Protein AF-A0A067CRT4-F1 (afdb_monomer_lite)

Sequence (60 aa):
MHVAAWLLLTALASFTYGEECVLRQNQGNTIDMLQRQLRSKSALDIRRKCIELGLNCGGA

pLDDT: mean 83.32, std 18.05, range [43.28, 96.25]

Radius of gyration: 14.68 Å; chains: 1; bounding box: 19×38×44 Å

Organism: Saprolegnia parasitica (strain CBS 223.65) (NCBI:txid695850)

Structure (mmCIF, N/CA/C/O backbone):
data_AF-A0A067CRT4-F1
#
_entry.id   AF-A0A067CRT4-F1
#
loop_
_atom_site.group_PDB
_atom_site.id
_atom_site.type_symbol
_atom_site.label_atom_id
_atom_site.label_alt_id
_atom_site.label_comp_id
_atom_site.label_asym_id
_atom_site.label_entity_id
_atom_site.label_seq_id
_atom_site.pdbx_PDB_ins_code
_atom_site.Cartn_x
_atom_site.Cartn_y
_atom_site.Cartn_z
_atom_site.occupancy
_atom_site.B_iso_or_equiv
_atom_site.auth_seq_id
_atom_site.auth_comp_id
_atom_site.auth_asym_id
_atom_site.auth_atom_id
_atom_site.pdbx_PDB_model_num
ATOM 1 N N . MET A 1 1 ? 2.831 -30.953 -30.326 1.00 43.28 1 MET A N 1
ATOM 2 C CA . MET A 1 1 ? 2.454 -30.845 -28.903 1.00 43.28 1 MET A CA 1
ATOM 3 C C . MET A 1 1 ? 2.896 -29.467 -28.426 1.00 43.28 1 MET A C 1
ATOM 5 O O . MET A 1 1 ? 4.077 -29.293 -28.182 1.00 43.28 1 MET A O 1
ATOM 9 N N . HIS A 1 2 ? 2.010 -28.466 -28.420 1.00 44.69 2 HIS A N 1
ATOM 10 C CA . HIS A 1 2 ? 2.343 -27.101 -27.983 1.00 44.69 2 HIS A CA 1
ATOM 11 C C . HIS A 1 2 ? 1.554 -26.792 -26.716 1.00 44.69 2 HIS A C 1
ATOM 13 O O . HIS A 1 2 ? 0.472 -26.214 -26.750 1.00 44.69 2 HIS A O 1
ATOM 19 N N . VAL A 1 3 ? 2.089 -27.269 -25.596 1.00 55.56 3 VAL A N 1
ATOM 20 C CA . VAL A 1 3 ? 1.616 -26.916 -24.263 1.00 55.56 3 VAL A CA 1
ATOM 21 C C . VAL A 1 3 ? 2.368 -25.650 -23.863 1.00 55.56 3 VAL A C 1
ATOM 23 O O . VAL A 1 3 ? 3.502 -25.717 -23.412 1.00 55.56 3 VAL A O 1
ATOM 26 N N . ALA A 1 4 ? 1.760 -24.490 -24.083 1.00 49.69 4 ALA A N 1
ATOM 27 C CA . ALA A 1 4 ? 2.170 -23.241 -23.440 1.00 49.69 4 ALA A CA 1
ATOM 28 C C . ALA A 1 4 ? 0.926 -22.542 -22.881 1.00 49.69 4 ALA A C 1
ATOM 30 O O . ALA A 1 4 ? 0.670 -21.363 -23.095 1.00 49.69 4 ALA A O 1
ATOM 31 N N . ALA A 1 5 ? 0.109 -23.333 -22.191 1.00 56.78 5 ALA A N 1
ATOM 32 C CA . ALA A 1 5 ? -0.764 -22.814 -21.164 1.00 56.78 5 ALA A CA 1
ATOM 33 C C . ALA A 1 5 ? 0.105 -22.509 -19.928 1.00 56.78 5 ALA A C 1
ATOM 35 O O . ALA A 1 5 ? 1.063 -23.233 -19.663 1.00 56.78 5 ALA A O 1
ATOM 36 N N . TRP A 1 6 ? -0.287 -21.488 -19.163 1.00 52.03 6 TRP A N 1
ATOM 37 C CA . TRP A 1 6 ? 0.197 -21.181 -17.809 1.00 52.03 6 TRP A CA 1
ATOM 38 C C . TRP A 1 6 ? 1.505 -20.392 -17.682 1.00 52.03 6 TRP A C 1
AT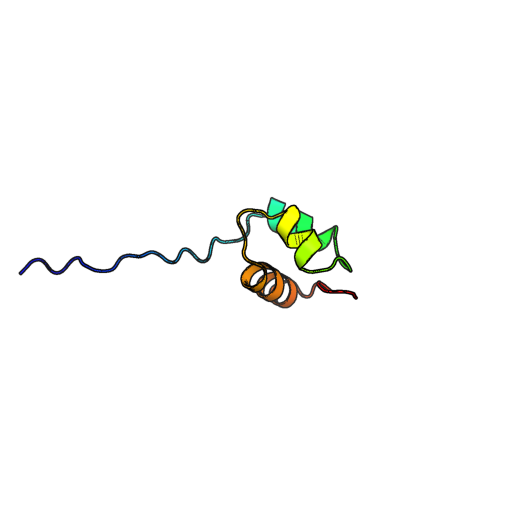OM 40 O O . TRP A 1 6 ? 2.448 -20.820 -17.031 1.00 52.03 6 TRP A O 1
ATOM 50 N N . LEU A 1 7 ? 1.495 -19.148 -18.153 1.00 48.25 7 LEU A N 1
ATOM 51 C CA . LEU A 1 7 ? 2.174 -18.073 -17.424 1.00 48.25 7 LEU A CA 1
ATOM 52 C C . LEU A 1 7 ? 1.165 -16.952 -17.149 1.00 48.25 7 LEU A C 1
ATOM 54 O O . LEU A 1 7 ? 1.339 -15.800 -17.532 1.00 48.25 7 LEU A O 1
ATOM 58 N N . LEU A 1 8 ? 0.090 -17.316 -16.438 1.00 47.94 8 LEU A N 1
ATOM 59 C CA . LEU A 1 8 ? -0.531 -16.411 -15.475 1.00 47.94 8 LEU A CA 1
ATOM 60 C C . LEU A 1 8 ? 0.561 -16.090 -14.449 1.00 47.94 8 LEU A C 1
ATOM 62 O O . LEU A 1 8 ? 0.657 -16.731 -13.405 1.00 47.94 8 LEU A O 1
ATOM 66 N N . LEU A 1 9 ? 1.438 -15.140 -14.786 1.00 49.81 9 LEU A N 1
ATOM 67 C CA . LEU A 1 9 ? 2.235 -14.437 -13.801 1.00 49.81 9 LEU A CA 1
ATOM 68 C C . LEU A 1 9 ? 1.218 -13.752 -12.891 1.00 49.81 9 LEU A C 1
ATOM 70 O O . LEU A 1 9 ? 0.801 -12.619 -13.126 1.00 49.81 9 LEU A O 1
ATOM 74 N N . THR A 1 10 ? 0.827 -14.437 -11.822 1.00 49.88 10 THR A N 1
ATOM 75 C CA . THR A 1 10 ? 0.578 -13.778 -10.549 1.00 49.88 10 THR A CA 1
ATOM 76 C C . THR A 1 10 ? 1.882 -13.080 -10.200 1.00 49.88 10 THR A C 1
ATOM 78 O O . THR A 1 10 ? 2.714 -13.607 -9.461 1.00 49.88 10 THR A O 1
ATOM 81 N N . ALA A 1 11 ? 2.116 -11.925 -10.820 1.00 51.09 11 ALA A N 1
ATOM 82 C CA . ALA A 1 11 ? 3.071 -10.973 -10.329 1.00 51.09 11 ALA A CA 1
ATOM 83 C C . ALA A 1 11 ? 2.601 -10.699 -8.903 1.00 51.09 11 ALA A C 1
ATOM 85 O O . ALA A 1 11 ? 1.625 -9.981 -8.694 1.00 51.09 11 ALA A O 1
ATOM 86 N N . LEU A 1 12 ? 3.263 -11.310 -7.915 1.00 54.50 12 LEU A N 1
ATOM 87 C CA . LEU A 1 12 ? 3.453 -10.621 -6.653 1.00 54.50 12 LEU A CA 1
ATOM 88 C C . LEU A 1 12 ? 4.009 -9.274 -7.091 1.00 54.50 12 LEU A C 1
ATOM 90 O O . LEU A 1 12 ? 5.158 -9.204 -7.521 1.00 54.50 12 LEU A O 1
ATOM 94 N N . ALA A 1 13 ? 3.152 -8.258 -7.167 1.00 66.50 13 ALA A N 1
ATOM 95 C CA . ALA A 1 13 ? 3.558 -6.960 -7.646 1.00 66.50 13 ALA A CA 1
ATOM 96 C C . ALA A 1 13 ? 4.566 -6.462 -6.619 1.00 66.50 13 ALA A C 1
ATOM 98 O O . ALA A 1 13 ? 4.173 -5.996 -5.546 1.00 66.50 13 ALA A O 1
ATOM 99 N N . SER A 1 14 ? 5.853 -6.628 -6.918 1.00 84.88 14 SER A N 1
ATOM 100 C CA . SER A 1 14 ? 6.937 -6.254 -6.025 1.00 84.88 14 SER A CA 1
ATOM 101 C C . SER 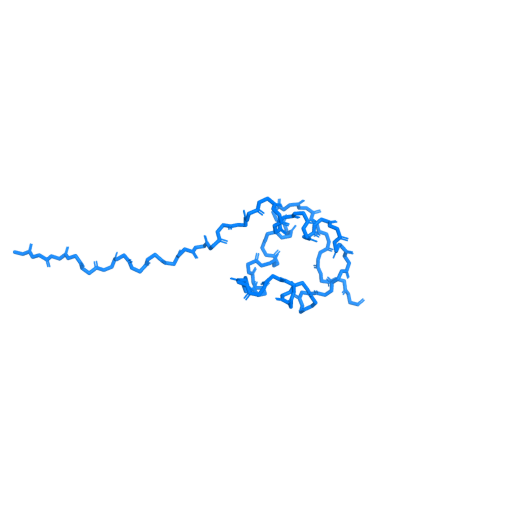A 1 14 ? 6.741 -4.804 -5.610 1.00 84.88 14 SER A C 1
ATOM 103 O O . SER A 1 14 ? 6.324 -3.964 -6.413 1.00 84.88 14 SER A O 1
ATOM 105 N N . PHE A 1 15 ? 6.952 -4.523 -4.330 1.00 93.56 15 PHE A N 1
ATOM 106 C CA . PHE A 1 15 ? 6.893 -3.152 -3.853 1.00 93.56 15 PHE A CA 1
ATOM 107 C C . PHE A 1 15 ? 8.057 -2.380 -4.464 1.00 93.56 15 PHE A C 1
ATOM 109 O O . PHE A 1 15 ? 9.202 -2.830 -4.432 1.00 93.56 15 PHE A O 1
ATOM 116 N N . THR A 1 16 ? 7.756 -1.230 -5.049 1.00 95.00 16 THR A N 1
ATOM 117 C CA . THR A 1 16 ? 8.788 -0.269 -5.434 1.00 95.00 16 THR A CA 1
ATOM 118 C C . THR A 1 16 ? 9.352 0.400 -4.185 1.00 95.00 16 THR A C 1
ATOM 120 O O . THR A 1 16 ? 8.691 0.465 -3.148 1.00 95.00 16 THR A O 1
ATOM 123 N N . TYR A 1 17 ? 10.547 0.980 -4.299 1.00 94.38 17 TYR A N 1
ATOM 124 C CA . TYR A 1 17 ? 11.145 1.743 -3.203 1.00 94.38 17 TYR A CA 1
ATOM 125 C C . TYR A 1 17 ? 10.215 2.854 -2.681 1.00 94.38 17 TYR A C 1
ATOM 127 O O . TYR A 1 17 ? 10.066 3.024 -1.475 1.00 94.38 17 TYR A O 1
ATOM 135 N N . GLY A 1 18 ? 9.522 3.566 -3.578 1.00 96.25 18 GLY A N 1
ATOM 136 C CA . GLY A 1 18 ? 8.562 4.602 -3.192 1.00 96.25 18 GLY A CA 1
ATOM 137 C C . GLY A 1 18 ? 7.375 4.050 -2.398 1.00 96.25 18 GLY A C 1
ATOM 138 O O . GLY A 1 18 ? 6.980 4.636 -1.393 1.00 96.25 18 GLY A O 1
ATOM 139 N N . GLU A 1 19 ? 6.843 2.892 -2.792 1.00 95.88 19 GLU A N 1
ATOM 140 C CA . GLU A 1 19 ? 5.766 2.221 -2.053 1.00 95.88 19 GLU A CA 1
ATOM 141 C C . GLU A 1 19 ? 6.242 1.750 -0.669 1.00 95.88 19 GLU A C 1
ATOM 143 O O . GLU A 1 19 ? 5.519 1.897 0.315 1.00 95.88 19 GLU A O 1
ATOM 148 N N . GLU A 1 20 ? 7.477 1.254 -0.548 1.00 95.94 20 GLU A N 1
ATOM 149 C CA . GLU A 1 20 ? 8.070 0.933 0.758 1.00 95.94 20 GLU A CA 1
ATOM 150 C C . GLU A 1 20 ? 8.265 2.186 1.625 1.00 95.94 20 GLU A C 1
ATOM 152 O O . GLU A 1 20 ? 7.998 2.154 2.828 1.00 95.94 20 GLU A O 1
ATOM 157 N N . CYS A 1 21 ? 8.678 3.312 1.036 1.00 96.25 21 CYS A N 1
ATOM 158 C CA . CYS A 1 21 ? 8.759 4.596 1.733 1.00 96.25 21 CYS A CA 1
ATOM 159 C C . CYS A 1 21 ? 7.395 5.048 2.261 1.00 96.25 21 CYS A C 1
ATOM 161 O O . CYS A 1 21 ? 7.335 5.592 3.365 1.00 96.25 21 CYS A O 1
ATOM 163 N N . VAL A 1 22 ? 6.311 4.814 1.516 1.00 95.56 22 VAL A N 1
ATOM 164 C CA . VAL A 1 22 ? 4.945 5.091 1.982 1.00 95.56 22 VAL A CA 1
ATOM 165 C C . VAL A 1 22 ? 4.631 4.260 3.225 1.00 95.56 22 VAL A C 1
ATOM 167 O O . VAL A 1 22 ? 4.186 4.827 4.222 1.00 95.56 22 VAL A O 1
ATOM 170 N N . LEU A 1 23 ? 4.928 2.956 3.219 1.00 95.44 23 LEU A N 1
ATOM 171 C CA . LEU A 1 23 ? 4.715 2.094 4.390 1.00 95.44 23 LEU A CA 1
ATOM 172 C C . LEU A 1 23 ? 5.503 2.581 5.616 1.00 95.44 23 LEU A C 1
ATOM 174 O O . LEU A 1 23 ? 4.959 2.643 6.716 1.00 95.44 23 LEU A O 1
ATOM 178 N N . ARG A 1 24 ? 6.771 2.971 5.432 1.00 95.50 24 ARG A N 1
ATOM 179 C CA . ARG A 1 24 ? 7.643 3.445 6.525 1.00 95.50 24 ARG A CA 1
ATOM 180 C C . ARG A 1 24 ? 7.166 4.757 7.146 1.00 95.50 24 ARG A C 1
ATOM 182 O O . ARG A 1 24 ? 7.285 4.921 8.358 1.00 95.50 24 ARG A O 1
ATOM 189 N N . GLN A 1 25 ? 6.645 5.671 6.328 1.00 95.62 25 GLN A N 1
ATOM 190 C CA . GLN A 1 25 ? 6.153 6.983 6.767 1.00 95.62 25 GLN A CA 1
ATOM 191 C C . GLN A 1 25 ? 4.773 6.918 7.429 1.00 95.62 25 GLN A C 1
ATOM 193 O O . GLN A 1 25 ? 4.424 7.806 8.196 1.00 95.62 25 GLN A O 1
ATOM 198 N N . ASN A 1 26 ? 3.997 5.872 7.146 1.00 93.81 26 ASN A N 1
ATOM 199 C CA . ASN A 1 26 ? 2.616 5.721 7.604 1.00 93.81 26 ASN A CA 1
ATOM 200 C C . ASN A 1 26 ? 2.469 4.583 8.631 1.00 93.81 26 ASN A C 1
ATOM 202 O O . ASN A 1 26 ? 1.446 3.896 8.666 1.00 93.81 26 ASN A O 1
ATOM 206 N N . GLN A 1 27 ? 3.491 4.352 9.456 1.00 90.94 27 GLN A N 1
ATOM 207 C CA . GLN A 1 27 ? 3.394 3.393 10.558 1.00 90.94 27 GLN A CA 1
ATOM 208 C C . GLN A 1 27 ? 2.277 3.804 11.523 1.00 90.94 27 GLN A C 1
ATOM 210 O O . GLN A 1 27 ? 2.097 4.982 11.816 1.00 90.94 27 GLN A O 1
ATOM 215 N N . GLY A 1 28 ? 1.511 2.825 11.997 1.00 88.69 28 GLY A N 1
ATOM 216 C CA . GLY A 1 28 ? 0.319 3.046 12.815 1.00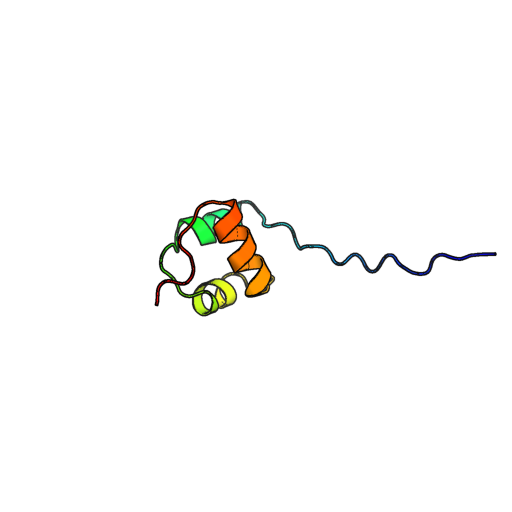 88.69 28 GLY A CA 1
ATOM 217 C C . GLY A 1 28 ? -0.972 3.240 12.018 1.00 88.69 28 GLY A C 1
ATOM 218 O O . GLY A 1 28 ? -2.040 3.047 12.586 1.00 88.69 28 GLY A O 1
ATOM 219 N N . ASN A 1 29 ? -0.918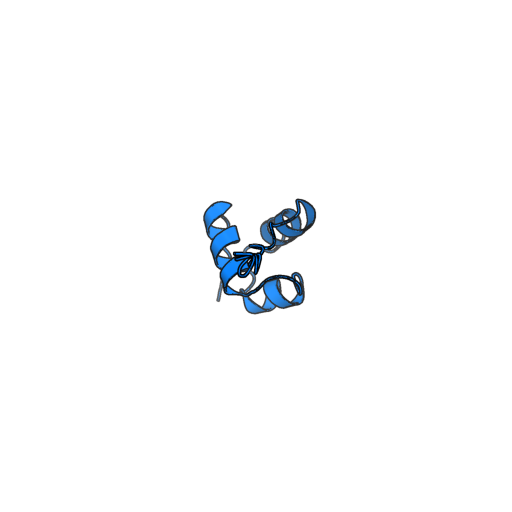 3.515 10.708 1.00 93.75 29 ASN A N 1
ATOM 220 C CA . ASN A 1 29 ? -2.135 3.553 9.895 1.00 93.75 29 ASN A CA 1
ATOM 221 C C . ASN A 1 29 ? -2.777 2.165 9.782 1.00 93.75 29 ASN A C 1
ATOM 223 O O . ASN A 1 29 ? -2.097 1.131 9.715 1.00 93.75 29 ASN A O 1
ATOM 227 N N . THR A 1 30 ? -4.106 2.152 9.673 1.00 95.00 30 THR A N 1
ATOM 228 C CA . THR A 1 30 ? -4.852 0.936 9.343 1.00 95.00 30 THR A CA 1
ATOM 229 C C . THR A 1 30 ? -4.473 0.433 7.946 1.00 95.00 30 THR A C 1
ATOM 231 O O . THR A 1 30 ? -4.068 1.196 7.063 1.00 95.00 30 THR A O 1
ATOM 234 N N . ILE A 1 31 ? -4.646 -0.870 7.708 1.00 94.38 31 ILE A N 1
ATOM 235 C CA . ILE A 1 31 ? -4.380 -1.469 6.390 1.00 94.38 31 ILE A CA 1
ATOM 236 C C . ILE A 1 31 ? -5.249 -0.832 5.295 1.00 94.38 31 ILE A C 1
ATOM 238 O O . ILE A 1 31 ? -4.769 -0.615 4.187 1.00 94.38 31 ILE A O 1
ATOM 242 N N . ASP A 1 32 ? -6.492 -0.469 5.611 1.00 93.94 32 ASP A N 1
ATOM 243 C CA . ASP A 1 32 ? -7.405 0.198 4.677 1.00 93.94 32 ASP A CA 1
ATOM 244 C C . ASP A 1 32 ? -6.908 1.600 4.266 1.00 93.94 32 ASP A C 1
ATOM 246 O O . ASP A 1 32 ? -6.939 1.972 3.090 1.00 93.94 32 ASP A O 1
ATOM 250 N N . MET A 1 33 ? -6.367 2.376 5.213 1.00 95.19 33 MET A N 1
ATOM 251 C CA . MET A 1 33 ? -5.735 3.666 4.909 1.00 95.19 33 MET A CA 1
ATOM 252 C C . MET A 1 33 ? -4.517 3.499 3.996 1.00 95.19 33 MET A C 1
ATOM 254 O O . MET A 1 33 ? -4.365 4.254 3.035 1.00 95.19 33 MET A O 1
ATOM 258 N N . LEU A 1 34 ? -3.675 2.494 4.255 1.00 94.94 34 LEU A N 1
ATOM 259 C CA . LEU A 1 34 ? -2.513 2.193 3.414 1.00 94.94 34 LEU A CA 1
ATOM 260 C C . LEU A 1 34 ? -2.930 1.734 2.012 1.00 94.94 34 LEU A C 1
ATOM 262 O O .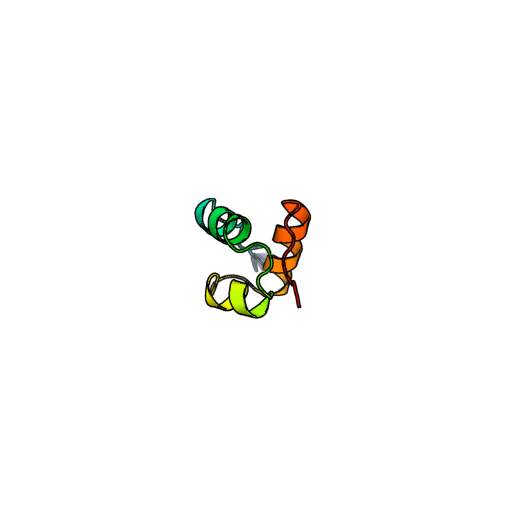 LEU A 1 34 ? -2.327 2.153 1.027 1.00 94.94 34 LEU A O 1
ATOM 266 N N . GLN A 1 35 ? -3.994 0.940 1.896 1.00 95.06 35 GLN A N 1
ATOM 267 C CA . GLN A 1 35 ? -4.500 0.457 0.610 1.00 95.06 35 GLN A CA 1
ATOM 268 C C . GLN A 1 35 ? -5.050 1.586 -0.270 1.00 95.06 35 GLN A C 1
ATOM 270 O O . GLN A 1 35 ? -4.883 1.566 -1.489 1.00 95.06 35 GLN A O 1
ATOM 275 N N . ARG A 1 36 ? -5.643 2.626 0.331 1.00 94.88 36 ARG A N 1
ATOM 276 C CA . ARG A 1 36 ? -6.078 3.827 -0.403 1.00 94.88 36 ARG A CA 1
ATOM 277 C C . ARG A 1 36 ? -4.915 4.617 -1.011 1.00 94.88 36 ARG A C 1
ATOM 279 O O . ARG A 1 36 ? -5.104 5.245 -2.057 1.00 94.88 36 ARG A O 1
ATOM 286 N N . GLN A 1 37 ? -3.735 4.569 -0.387 1.00 94.44 37 GLN A N 1
ATOM 287 C CA . GLN A 1 37 ? -2.503 5.176 -0.906 1.00 94.44 37 GLN A CA 1
ATOM 288 C C . GLN A 1 37 ? -1.814 4.262 -1.931 1.00 94.44 37 GLN A C 1
ATOM 290 O O . GLN A 1 37 ? -1.362 4.717 -2.977 1.00 94.44 37 GLN A O 1
ATOM 295 N N . LEU A 1 38 ? -1.795 2.957 -1.663 1.00 94.50 38 LEU A N 1
ATOM 296 C CA . LEU A 1 38 ? -1.148 1.927 -2.471 1.00 94.50 38 LEU A CA 1
ATOM 297 C C . LEU A 1 38 ? -2.182 1.170 -3.310 1.00 94.50 38 LEU A C 1
ATOM 299 O O . LEU A 1 38 ? -2.362 -0.036 -3.161 1.00 94.50 38 LEU A O 1
ATOM 303 N N . ARG A 1 39 ? -2.877 1.889 -4.200 1.00 91.00 39 ARG A N 1
ATOM 304 C CA . ARG A 1 39 ? -4.050 1.370 -4.938 1.00 91.00 39 ARG A CA 1
ATOM 305 C C . ARG A 1 39 ? -3.770 0.131 -5.795 1.00 91.00 39 ARG A C 1
ATOM 307 O O . ARG A 1 39 ? -4.697 -0.593 -6.138 1.00 91.00 39 ARG A O 1
ATOM 314 N N . SER A 1 40 ? -2.509 -0.094 -6.156 1.00 91.81 40 SER A N 1
ATOM 315 C CA . SER A 1 40 ? -2.034 -1.254 -6.915 1.00 91.81 40 SER A CA 1
ATOM 316 C C . SER A 1 40 ? -1.817 -2.505 -6.053 1.00 91.81 40 SER A C 1
ATOM 318 O O . SER A 1 40 ? -1.549 -3.573 -6.603 1.00 91.81 40 SER A O 1
ATOM 320 N N . LYS A 1 41 ? -1.889 -2.397 -4.718 1.00 93.62 41 LYS A N 1
ATOM 321 C CA . LYS A 1 41 ? -1.587 -3.479 -3.775 1.00 93.62 41 LYS A CA 1
ATOM 322 C C . LYS A 1 41 ? -2.838 -3.940 -3.045 1.00 93.62 41 LYS A C 1
ATOM 324 O O . LYS A 1 41 ? -3.696 -3.146 -2.659 1.00 93.62 41 LYS A O 1
ATOM 329 N N . SER A 1 42 ? -2.925 -5.245 -2.807 1.00 93.81 42 SER A N 1
ATOM 330 C CA . SER A 1 42 ? -3.973 -5.795 -1.954 1.00 93.81 42 SER A CA 1
ATOM 331 C C . SER A 1 42 ? -3.668 -5.532 -0.475 1.00 93.81 42 SER A C 1
ATOM 333 O O . SER A 1 42 ? -2.508 -5.415 -0.073 1.00 93.81 42 SER A O 1
ATOM 335 N N . ALA A 1 43 ? -4.705 -5.509 0.365 1.00 93.38 43 ALA A N 1
ATOM 336 C CA . ALA A 1 43 ? -4.549 -5.469 1.822 1.00 93.38 43 ALA A CA 1
ATOM 337 C C . ALA A 1 43 ? -3.623 -6.583 2.352 1.00 93.38 43 ALA A C 1
ATOM 339 O O . ALA A 1 43 ? -2.857 -6.368 3.293 1.00 93.38 43 ALA A O 1
ATOM 340 N N . LEU A 1 44 ? -3.679 -7.771 1.736 1.00 93.56 44 LEU A N 1
ATOM 341 C CA . LEU A 1 44 ? -2.848 -8.914 2.104 1.00 93.56 44 LEU A CA 1
ATOM 342 C C . LEU A 1 44 ? -1.375 -8.660 1.772 1.00 93.56 44 LEU A C 1
ATOM 344 O O . LEU A 1 44 ? -0.517 -8.902 2.622 1.00 93.56 44 LEU A O 1
ATOM 348 N N . ASP A 1 45 ? -1.085 -8.135 0.581 1.00 94.31 45 ASP A N 1
ATOM 349 C CA . ASP A 1 45 ? 0.285 -7.818 0.162 1.00 94.31 45 ASP A CA 1
ATOM 350 C C . ASP A 1 45 ? 0.888 -6.711 1.026 1.00 94.31 45 ASP A C 1
ATOM 352 O O . ASP A 1 45 ? 2.036 -6.820 1.453 1.00 94.31 45 ASP A O 1
ATOM 356 N N . ILE A 1 46 ? 0.098 -5.684 1.355 1.00 94.50 46 ILE A N 1
ATOM 357 C CA . ILE A 1 46 ? 0.496 -4.606 2.271 1.00 94.50 46 ILE A CA 1
ATOM 358 C C . ILE A 1 46 ? 0.840 -5.175 3.646 1.00 94.50 46 ILE A C 1
ATOM 360 O O . ILE A 1 46 ? 1.916 -4.897 4.172 1.00 94.50 46 ILE A O 1
ATOM 364 N N . ARG A 1 47 ? -0.030 -6.016 4.220 1.00 93.94 47 ARG A N 1
ATOM 365 C CA . ARG A 1 47 ? 0.224 -6.636 5.528 1.00 93.94 47 ARG A CA 1
ATOM 366 C C . ARG A 1 47 ? 1.481 -7.504 5.503 1.00 93.94 47 ARG A C 1
ATOM 368 O O . ARG A 1 47 ? 2.307 -7.389 6.405 1.00 93.94 47 ARG A O 1
ATOM 375 N N . ARG A 1 48 ? 1.648 -8.342 4.473 1.00 94.25 48 ARG A N 1
ATOM 376 C CA . ARG A 1 48 ? 2.844 -9.180 4.306 1.00 94.25 48 ARG A CA 1
ATOM 377 C C . ARG A 1 48 ? 4.103 -8.321 4.234 1.00 94.25 48 ARG A C 1
ATOM 379 O O . ARG A 1 48 ? 5.060 -8.603 4.948 1.00 94.25 48 ARG A O 1
ATOM 386 N N . LYS A 1 49 ? 4.087 -7.263 3.421 1.00 94.75 49 LYS A N 1
ATOM 387 C CA . LYS A 1 49 ? 5.250 -6.393 3.250 1.00 94.75 49 LYS A CA 1
ATOM 388 C C . LYS A 1 49 ? 5.583 -5.615 4.520 1.00 94.75 49 LYS A C 1
ATOM 390 O O . LYS A 1 49 ? 6.754 -5.473 4.847 1.00 94.75 49 LYS A O 1
ATOM 395 N N . CYS A 1 50 ? 4.586 -5.164 5.277 1.00 94.44 50 CYS A N 1
ATOM 396 C CA . CYS A 1 50 ? 4.832 -4.536 6.573 1.00 94.44 50 CYS A CA 1
ATOM 397 C C . CYS A 1 50 ? 5.540 -5.480 7.554 1.00 94.44 50 CYS A C 1
ATOM 399 O O . CYS A 1 50 ? 6.492 -5.058 8.199 1.00 94.44 50 CYS A O 1
ATOM 401 N N . ILE A 1 51 ? 5.141 -6.757 7.614 1.00 93.81 51 ILE A N 1
ATOM 402 C CA . ILE A 1 51 ? 5.821 -7.771 8.440 1.00 93.81 51 ILE A CA 1
ATOM 403 C C . ILE A 1 51 ? 7.263 -7.983 7.964 1.00 93.81 51 ILE A C 1
ATOM 405 O O . ILE A 1 51 ? 8.181 -7.967 8.778 1.00 93.81 51 ILE A O 1
ATOM 409 N N . GLU A 1 52 ? 7.471 -8.130 6.652 1.00 95.00 52 GLU A N 1
ATOM 410 C CA . GLU A 1 52 ? 8.800 -8.296 6.042 1.00 95.00 52 GLU A CA 1
ATOM 411 C C . GLU A 1 52 ? 9.745 -7.130 6.375 1.00 95.00 52 GLU A C 1
ATOM 413 O O . GLU A 1 52 ? 10.927 -7.339 6.637 1.00 95.00 52 GLU A O 1
ATOM 418 N N . LEU A 1 53 ? 9.220 -5.903 6.405 1.00 93.81 53 LEU A N 1
ATOM 419 C CA . LEU A 1 53 ? 9.977 -4.690 6.716 1.00 93.81 53 LEU A CA 1
ATOM 420 C C . LEU A 1 53 ? 10.073 -4.382 8.223 1.00 93.81 53 LEU A C 1
ATOM 422 O O . LEU A 1 53 ? 10.696 -3.383 8.586 1.00 93.81 53 LEU A O 1
ATOM 426 N N . GLY A 1 54 ? 9.454 -5.191 9.091 1.00 95.19 54 GLY A N 1
ATOM 427 C CA . GLY A 1 54 ? 9.408 -4.958 10.540 1.00 95.19 54 GLY A CA 1
ATOM 428 C C . GLY A 1 54 ? 8.598 -3.722 10.951 1.00 95.19 54 GLY A C 1
ATOM 429 O O . GLY A 1 54 ? 8.894 -3.103 11.970 1.00 95.19 54 GLY A O 1
ATOM 430 N N . LEU A 1 55 ? 7.608 -3.327 10.147 1.00 94.38 55 LEU A N 1
ATOM 431 C CA . LEU A 1 55 ? 6.785 -2.135 10.356 1.00 94.38 55 LEU A CA 1
ATOM 432 C C . LEU A 1 55 ? 5.484 -2.475 11.084 1.00 94.38 55 LEU A C 1
ATOM 434 O O . LEU A 1 55 ? 4.833 -3.482 10.794 1.00 94.38 55 LEU A O 1
ATOM 438 N N . ASN A 1 56 ? 5.045 -1.574 11.964 1.00 90.25 56 ASN A N 1
ATOM 439 C CA . ASN A 1 56 ? 3.734 -1.678 12.594 1.00 90.25 56 ASN A CA 1
ATOM 440 C C . ASN A 1 56 ? 2.649 -1.076 11.685 1.00 90.25 5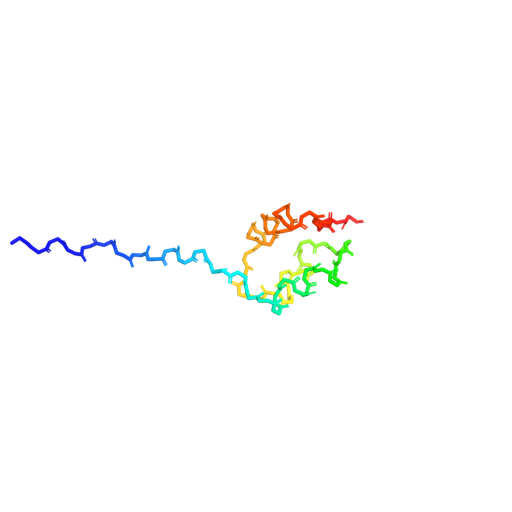6 ASN A C 1
ATOM 442 O O . ASN A 1 56 ? 2.404 0.131 11.706 1.00 90.25 56 ASN A O 1
ATOM 446 N N . CYS A 1 57 ? 2.013 -1.916 10.871 1.00 87.44 57 CYS A N 1
ATOM 447 C CA . CYS A 1 57 ? 0.865 -1.546 10.042 1.00 87.44 57 CYS A CA 1
ATOM 448 C C . CYS A 1 57 ? -0.399 -2.244 10.553 1.00 87.44 57 CYS A C 1
ATOM 450 O O . CYS A 1 57 ? -0.371 -3.443 10.831 1.00 87.44 57 CYS A O 1
ATOM 452 N N . GLY A 1 58 ? -1.527 -1.532 10.599 1.00 76.50 58 GLY A N 1
ATOM 453 C CA . GLY A 1 58 ? -2.771 -2.054 11.170 1.00 76.50 58 GLY A CA 1
ATOM 454 C C . GLY A 1 58 ? -2.993 -1.671 12.632 1.00 76.50 58 GLY A C 1
ATOM 455 O O . GLY A 1 58 ? -3.676 -2.413 13.333 1.00 76.50 58 GLY A O 1
ATOM 456 N N . GLY A 1 59 ? -2.432 -0.538 13.072 1.00 67.94 59 GLY A N 1
ATOM 457 C CA . GLY A 1 59 ? -2.833 0.094 14.329 1.00 67.94 59 GLY A CA 1
ATOM 458 C C . GLY A 1 59 ? -4.328 0.411 14.282 1.00 67.94 59 GLY A C 1
ATOM 459 O O . GLY A 1 59 ? -4.806 0.929 13.271 1.00 67.94 59 GLY A O 1
ATOM 460 N N . ALA A 1 60 ? -5.049 -0.016 15.318 1.00 57.66 60 ALA A N 1
ATOM 461 C CA . ALA A 1 60 ? -6.482 0.212 15.480 1.00 57.66 60 ALA A CA 1
ATOM 462 C C . ALA A 1 60 ? -6.766 1.652 15.916 1.00 57.66 60 ALA A C 1
ATOM 464 O O . ALA A 1 60 ? -5.983 2.169 16.746 1.00 57.66 60 ALA A O 1
#

Foldseek 3Di:
DDPPPDPPPPPPVDQDPVLVVLQVVPFLEALVVSCVVVVVDDSVSSVVVCVVVVGRYHND

Secondary structure (DSSP, 8-state):
-------------PPPHHHHHHHHHTTT--HHHHHHH-TTS-HHHHHHHHHHTT------